Protein AF-A0A0M2U201-F1 (afdb_monomer)

pLDDT: mean 94.08, std 6.6, range [58.44, 98.12]

Structure (mmCIF, N/CA/C/O backbone):
data_AF-A0A0M2U201-F1
#
_entry.id   AF-A0A0M2U201-F1
#
loop_
_atom_site.group_PDB
_atom_site.id
_atom_site.type_symbol
_atom_site.label_atom_id
_atom_site.label_alt_id
_atom_site.label_comp_id
_atom_site.label_asym_id
_atom_site.label_entity_id
_atom_site.label_seq_id
_atom_site.pdbx_PDB_ins_code
_atom_site.Cartn_x
_atom_site.Cartn_y
_atom_site.Cartn_z
_atom_site.occupancy
_atom_site.B_iso_or_equiv
_atom_site.auth_seq_id
_atom_site.auth_comp_id
_atom_site.auth_asym_id
_atom_site.auth_atom_id
_atom_site.pdbx_PDB_model_num
ATOM 1 N N . MET A 1 1 ? -16.914 9.474 13.282 1.00 68.81 1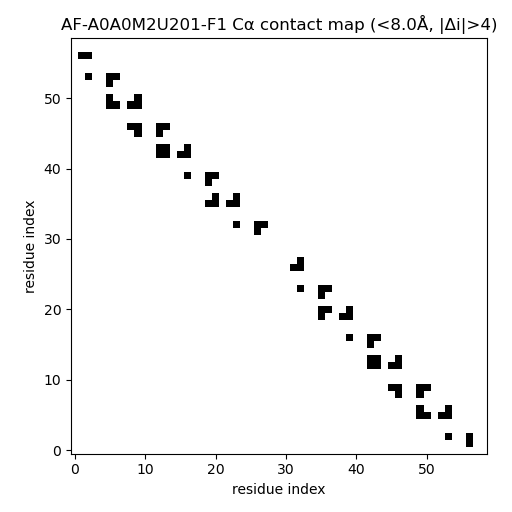 MET A N 1
ATOM 2 C CA . MET A 1 1 ? -16.096 10.320 12.391 1.00 68.81 1 MET A CA 1
ATOM 3 C C . MET A 1 1 ? -14.673 9.773 12.304 1.00 68.81 1 MET A C 1
ATOM 5 O O . MET A 1 1 ? -14.376 9.161 11.293 1.00 68.81 1 MET A O 1
ATOM 9 N N . MET A 1 2 ? -13.893 9.781 13.393 1.00 85.19 2 MET A N 1
ATOM 10 C CA . MET A 1 2 ? -12.514 9.244 13.448 1.00 85.19 2 MET A CA 1
ATOM 11 C C . MET A 1 2 ? -12.332 7.826 12.871 1.00 85.19 2 MET A C 1
ATOM 13 O O . MET A 1 2 ? -11.451 7.589 12.057 1.00 85.19 2 MET A O 1
ATOM 17 N N . HIS A 1 3 ? -13.217 6.881 13.207 1.00 88.56 3 HIS A N 1
ATOM 18 C CA . HIS A 1 3 ? -13.163 5.515 12.663 1.00 88.56 3 HIS A CA 1
ATOM 19 C C . HIS A 1 3 ? -13.326 5.452 11.132 1.00 88.56 3 HIS A C 1
ATOM 21 O O . HIS A 1 3 ? -12.720 4.605 10.480 1.00 88.56 3 HIS A O 1
ATOM 27 N N . GLN A 1 4 ? -14.145 6.337 10.551 1.00 91.50 4 GLN A N 1
ATOM 28 C CA . GLN A 1 4 ? -14.332 6.411 9.099 1.00 91.50 4 GLN A CA 1
ATOM 29 C C . GLN A 1 4 ? -13.114 7.046 8.424 1.00 91.50 4 GLN A C 1
ATOM 31 O O . GLN A 1 4 ? -12.701 6.572 7.373 1.00 91.50 4 GLN A O 1
ATOM 36 N N . GLU A 1 5 ? -12.508 8.062 9.040 1.00 94.75 5 GLU A N 1
ATOM 37 C CA . GLU A 1 5 ? -11.283 8.705 8.544 1.00 94.75 5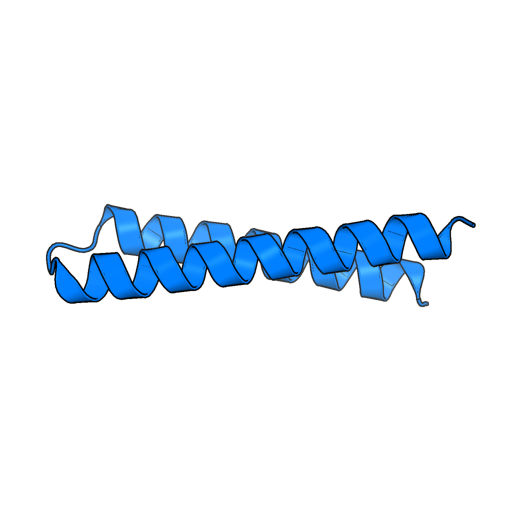 GLU A CA 1
ATOM 38 C C . GLU A 1 5 ? -10.091 7.738 8.563 1.00 94.75 5 GLU A C 1
ATOM 40 O O . GLU A 1 5 ? -9.351 7.643 7.585 1.00 94.75 5 GLU A O 1
ATOM 45 N N . ILE A 1 6 ? -9.953 6.939 9.627 1.00 94.88 6 ILE A N 1
ATOM 46 C CA . ILE A 1 6 ? -8.932 5.886 9.715 1.00 94.88 6 ILE A CA 1
ATOM 47 C C . ILE A 1 6 ? -9.159 4.814 8.641 1.00 94.88 6 ILE A C 1
ATOM 49 O O . ILE A 1 6 ? -8.214 4.380 7.986 1.00 94.88 6 I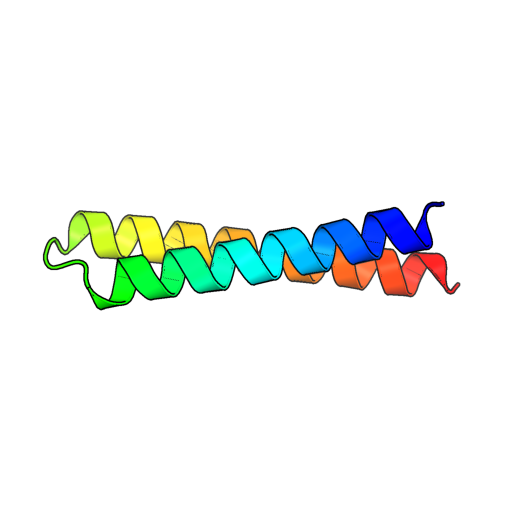LE A O 1
ATOM 53 N N . GLN A 1 7 ? -10.408 4.404 8.399 1.00 95.06 7 GLN A N 1
ATOM 54 C CA . GLN A 1 7 ? -10.681 3.439 7.333 1.00 95.06 7 GLN A CA 1
ATOM 55 C C . GLN A 1 7 ? -10.368 4.020 5.943 1.00 95.06 7 GLN A C 1
ATOM 57 O O . GLN A 1 7 ? -9.764 3.338 5.121 1.00 95.06 7 GLN A O 1
ATOM 62 N N . GLN A 1 8 ? -10.678 5.297 5.704 1.00 97.06 8 GLN A N 1
ATOM 63 C CA . GLN A 1 8 ? -10.304 5.991 4.467 1.00 97.06 8 GLN A CA 1
ATOM 64 C C . GLN A 1 8 ? -8.780 6.093 4.284 1.00 97.06 8 GLN A C 1
ATOM 66 O O . GLN A 1 8 ? -8.301 6.000 3.153 1.00 97.06 8 GLN A O 1
ATOM 71 N N . CYS A 1 9 ? -8.018 6.257 5.372 1.00 97.00 9 CYS A N 1
ATOM 72 C CA . CYS A 1 9 ? -6.550 6.221 5.375 1.00 97.00 9 CYS A CA 1
ATOM 73 C C . CYS A 1 9 ? -6.039 4.873 4.845 1.00 97.00 9 CYS A C 1
ATOM 75 O O . CYS A 1 9 ? -5.284 4.841 3.868 1.00 97.00 9 CYS A O 1
ATOM 77 N N . ILE A 1 10 ? -6.537 3.771 5.420 1.00 97.75 10 ILE A N 1
ATOM 78 C CA . ILE A 1 10 ? -6.195 2.402 5.007 1.00 97.75 10 ILE A CA 1
ATOM 79 C C . ILE A 1 10 ? -6.527 2.205 3.525 1.00 97.75 10 ILE A C 1
ATOM 81 O O . ILE A 1 10 ? -5.647 1.854 2.740 1.00 97.75 10 ILE A O 1
ATOM 85 N N . ASP A 1 11 ? -7.762 2.507 3.119 1.00 98.12 11 ASP A N 1
ATOM 86 C CA . ASP A 1 11 ? -8.229 2.287 1.748 1.00 98.12 11 ASP A CA 1
ATOM 87 C C . ASP A 1 11 ? -7.400 3.091 0.729 1.00 98.12 11 ASP A C 1
ATOM 89 O O . ASP A 1 11 ? -7.027 2.584 -0.336 1.00 98.12 11 ASP A O 1
ATOM 93 N N . ARG A 1 12 ? -7.059 4.345 1.060 1.00 97.94 12 ARG A N 1
ATOM 94 C CA . ARG A 1 12 ? -6.234 5.212 0.210 1.00 97.94 12 ARG A CA 1
ATOM 95 C C . ARG A 1 12 ? -4.814 4.673 0.068 1.00 97.94 12 ARG A C 1
ATOM 97 O O . ARG A 1 12 ? -4.310 4.618 -1.059 1.00 97.94 12 ARG A O 1
ATOM 104 N N . CYS A 1 13 ? -4.171 4.281 1.165 1.00 97.75 13 CYS A N 1
ATOM 105 C CA . CYS A 1 13 ? -2.804 3.770 1.113 1.00 97.75 13 CYS A CA 1
ATOM 106 C C . CYS A 1 13 ? -2.752 2.392 0.434 1.00 97.75 13 CYS A C 1
ATOM 108 O O . CYS A 1 13 ? -1.958 2.214 -0.488 1.00 97.75 13 CYS A O 1
ATOM 110 N N . THR A 1 14 ? -3.692 1.484 0.708 1.00 97.75 14 THR A N 1
ATOM 111 C CA . THR A 1 14 ? -3.800 0.205 -0.019 1.00 97.75 14 THR A CA 1
ATOM 112 C C . THR A 1 14 ? -4.001 0.400 -1.525 1.00 97.75 14 THR A C 1
ATOM 114 O O . THR A 1 14 ? -3.308 -0.234 -2.325 1.00 97.75 14 THR A O 1
ATOM 117 N N . LYS A 1 15 ? -4.893 1.308 -1.947 1.00 98.00 15 LYS A N 1
ATOM 118 C CA . LYS A 1 15 ? -5.102 1.599 -3.377 1.00 98.00 15 LYS A CA 1
ATOM 119 C C . LYS A 1 15 ? -3.848 2.177 -4.035 1.00 98.00 15 LYS A C 1
ATOM 121 O O . LYS A 1 15 ? -3.537 1.838 -5.176 1.00 98.00 15 LYS A O 1
ATOM 126 N N . THR A 1 16 ? -3.128 3.045 -3.326 1.00 97.38 16 THR A N 1
ATOM 127 C CA . THR A 1 16 ? -1.887 3.639 -3.840 1.00 97.38 16 THR A CA 1
ATOM 128 C C . THR A 1 16 ? -0.794 2.576 -3.978 1.00 97.38 16 THR A C 1
ATOM 130 O O . THR A 1 16 ? -0.152 2.525 -5.023 1.00 97.38 16 THR A O 1
ATOM 133 N N . ALA A 1 17 ? -0.644 1.667 -3.008 1.00 96.88 17 ALA A N 1
ATOM 134 C CA . ALA A 1 17 ? 0.322 0.566 -3.084 1.00 96.88 17 ALA A CA 1
ATOM 135 C C . ALA A 1 17 ? 0.046 -0.336 -4.294 1.00 96.88 17 ALA A C 1
ATOM 137 O O . ALA A 1 17 ? 0.934 -0.608 -5.099 1.00 96.88 17 ALA A O 1
ATO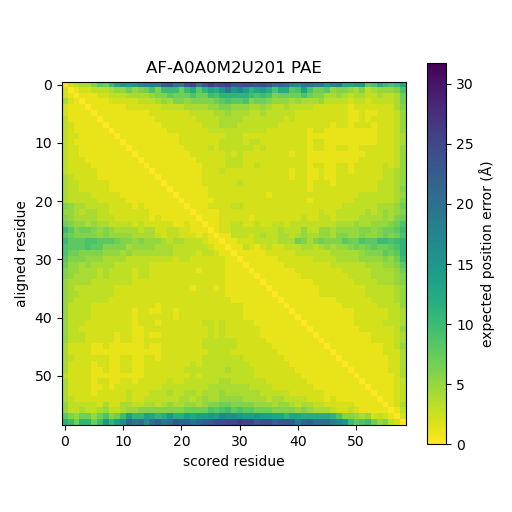M 138 N N . GLN A 1 18 ? -1.216 -0.730 -4.498 1.00 96.62 18 GLN A N 1
ATOM 139 C CA . GLN A 1 18 ? -1.615 -1.525 -5.665 1.00 96.62 18 GLN A CA 1
ATOM 140 C C . GLN A 1 18 ? -1.268 -0.828 -6.988 1.00 96.62 18 GLN A C 1
ATOM 142 O O . GLN A 1 18 ? -0.781 -1.473 -7.918 1.00 96.62 18 GLN A O 1
ATOM 147 N N . MET A 1 19 ? -1.479 0.489 -7.064 1.00 96.38 19 MET A N 1
ATOM 148 C CA . MET A 1 19 ? -1.120 1.283 -8.236 1.00 96.38 19 MET A CA 1
ATOM 149 C C . MET A 1 19 ? 0.394 1.301 -8.465 1.00 96.38 19 MET A C 1
ATOM 151 O O . MET A 1 19 ? 0.833 1.030 -9.583 1.00 96.38 19 MET A O 1
ATOM 155 N N . ILE A 1 20 ? 1.190 1.569 -7.423 1.00 95.62 20 ILE A N 1
ATOM 156 C CA . ILE A 1 20 ? 2.652 1.587 -7.531 1.00 95.62 20 ILE A CA 1
ATOM 157 C C . ILE A 1 20 ? 3.169 0.223 -7.969 1.00 95.62 20 ILE A C 1
ATOM 159 O O . ILE A 1 20 ? 3.889 0.159 -8.960 1.00 95.62 20 ILE A O 1
ATOM 163 N N . ARG A 1 21 ? 2.743 -0.872 -7.332 1.00 94.38 21 ARG A N 1
ATOM 164 C CA . ARG A 1 21 ? 3.144 -2.231 -7.731 1.00 94.38 21 ARG A CA 1
ATOM 165 C C . ARG A 1 21 ? 2.795 -2.530 -9.189 1.00 94.38 21 ARG A C 1
ATOM 167 O O . ARG A 1 21 ? 3.615 -3.098 -9.911 1.00 94.38 21 ARG A O 1
ATOM 174 N N . GLY A 1 22 ? 1.619 -2.097 -9.648 1.00 95.38 22 GLY A N 1
ATOM 175 C CA . GLY A 1 22 ? 1.216 -2.206 -11.050 1.00 95.38 22 GLY A CA 1
ATOM 176 C C . GLY A 1 22 ? 2.162 -1.473 -12.009 1.00 95.38 22 GLY A C 1
ATOM 177 O O . GLY A 1 22 ? 2.512 -2.013 -13.059 1.00 95.38 22 GLY A O 1
ATOM 178 N N . ILE A 1 23 ? 2.625 -0.276 -11.644 1.00 94.88 23 ILE A N 1
ATOM 179 C CA . ILE A 1 23 ? 3.590 0.496 -12.440 1.00 94.88 23 ILE A CA 1
ATOM 180 C C . ILE A 1 23 ? 4.980 -0.156 -12.380 1.00 94.88 23 ILE A C 1
ATOM 182 O O . ILE A 1 23 ? 5.596 -0.377 -13.423 1.00 94.88 23 ILE A O 1
ATOM 186 N N . THR A 1 24 ? 5.458 -0.515 -11.186 1.00 94.12 24 THR A N 1
ATOM 187 C CA . THR A 1 24 ? 6.776 -1.126 -10.947 1.00 94.12 24 THR A CA 1
ATOM 188 C C . THR A 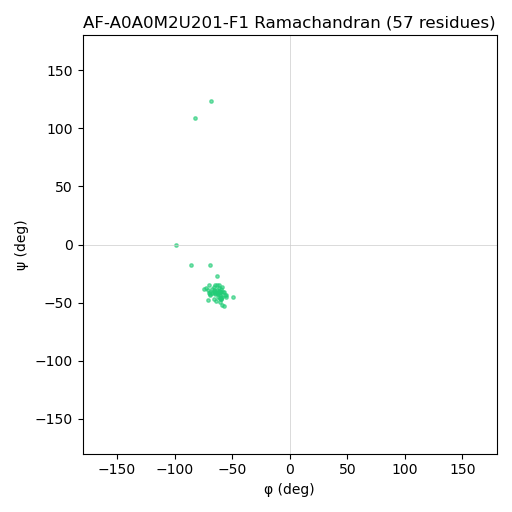1 24 ? 6.974 -2.394 -11.768 1.00 94.12 24 THR A C 1
ATOM 190 O O . THR A 1 24 ? 8.025 -2.563 -12.386 1.00 94.12 24 THR A O 1
ATOM 193 N N . ASN A 1 25 ? 5.955 -3.257 -11.830 1.00 91.00 25 ASN A N 1
ATOM 194 C CA . ASN A 1 25 ? 6.011 -4.525 -12.564 1.00 91.00 25 ASN A CA 1
ATOM 195 C C . ASN A 1 25 ? 6.202 -4.342 -14.076 1.00 91.00 25 ASN A C 1
ATOM 197 O O . ASN A 1 25 ? 6.781 -5.206 -14.729 1.00 91.00 25 ASN A O 1
ATOM 201 N N . ASN A 1 26 ? 5.752 -3.213 -14.623 1.00 93.00 26 ASN A N 1
ATOM 202 C CA . ASN A 1 26 ? 5.868 -2.891 -16.043 1.00 93.00 26 ASN A CA 1
ATOM 203 C C . ASN A 1 26 ? 7.054 -1.953 -16.343 1.00 93.00 26 ASN A C 1
ATOM 205 O O . ASN A 1 26 ? 7.283 -1.592 -17.498 1.00 93.00 26 ASN A O 1
ATOM 209 N N . MET A 1 27 ? 7.815 -1.541 -15.323 1.00 94.69 27 MET A N 1
ATOM 210 C CA . MET A 1 27 ? 8.871 -0.543 -15.468 1.00 94.69 27 MET A CA 1
ATOM 211 C C . MET A 1 27 ? 10.165 -1.169 -15.989 1.00 94.69 27 MET A C 1
ATOM 213 O O . MET A 1 27 ? 10.862 -1.877 -15.260 1.00 94.69 27 MET A O 1
ATOM 217 N N . VAL A 1 28 ? 10.519 -0.885 -17.244 1.00 93.50 28 VAL A N 1
ATOM 218 C CA . VAL A 1 28 ? 11.757 -1.384 -17.873 1.00 93.50 28 VAL A CA 1
ATOM 219 C C . VAL A 1 28 ? 12.997 -0.709 -17.284 1.00 93.50 28 VAL A C 1
ATOM 221 O O . VAL A 1 28 ? 14.000 -1.378 -17.044 1.00 93.50 28 VAL A O 1
ATOM 224 N N . ASP A 1 29 ? 12.920 0.595 -17.008 1.00 96.81 29 ASP A N 1
ATOM 225 C CA . ASP A 1 29 ? 14.043 1.349 -16.454 1.00 96.81 29 ASP A CA 1
ATOM 226 C C . ASP A 1 29 ? 14.346 0.924 -15.010 1.00 96.81 29 ASP A C 1
ATOM 228 O O . ASP A 1 29 ? 13.492 0.973 -14.120 1.00 96.81 29 ASP A O 1
ATOM 232 N N . HIS A 1 30 ? 15.587 0.500 -14.770 1.00 93.44 30 HIS A N 1
ATOM 233 C CA . HIS A 1 30 ? 15.995 -0.049 -13.480 1.00 93.44 30 HIS A CA 1
ATOM 234 C C . HIS A 1 30 ? 15.984 1.003 -12.364 1.00 93.44 30 HIS A C 1
ATOM 236 O O . HIS A 1 30 ? 15.571 0.712 -11.241 1.00 93.44 30 HIS A O 1
ATOM 242 N N . ARG A 1 31 ? 16.391 2.241 -12.668 1.00 95.44 31 ARG A N 1
ATOM 243 C CA . ARG A 1 31 ? 16.446 3.324 -11.681 1.00 95.44 31 ARG A CA 1
ATOM 244 C C . ARG A 1 31 ? 15.041 3.754 -11.264 1.00 95.44 31 ARG A C 1
ATOM 246 O O . ARG A 1 31 ? 14.786 3.923 -10.074 1.00 95.44 31 ARG A O 1
ATOM 253 N N . ALA A 1 32 ? 14.129 3.882 -12.221 1.00 95.25 32 ALA A N 1
ATOM 254 C CA . ALA A 1 32 ? 12.722 4.151 -11.969 1.00 95.25 32 ALA A CA 1
ATOM 255 C C . ALA A 1 32 ? 12.076 3.015 -11.168 1.00 95.25 32 ALA A C 1
ATOM 257 O O . ALA A 1 32 ? 11.338 3.280 -10.223 1.00 95.25 32 ALA A O 1
ATOM 258 N N . ARG A 1 33 ? 12.399 1.752 -11.479 1.00 95.31 33 ARG A N 1
ATOM 259 C CA . ARG A 1 33 ? 11.905 0.596 -10.717 1.00 95.31 33 ARG A CA 1
ATOM 260 C C . ARG A 1 33 ? 12.350 0.634 -9.254 1.00 95.31 33 ARG A C 1
ATOM 262 O O . ARG A 1 33 ? 11.528 0.392 -8.378 1.00 95.31 33 ARG A O 1
ATOM 269 N N . LEU A 1 34 ? 13.615 0.966 -8.985 1.00 95.31 34 LEU A N 1
ATOM 270 C CA . LEU A 1 34 ? 14.124 1.128 -7.617 1.00 95.31 34 LEU A CA 1
ATOM 271 C C . LEU A 1 34 ? 13.416 2.267 -6.875 1.00 95.31 34 LEU A C 1
ATOM 273 O O . LEU A 1 34 ? 12.998 2.084 -5.736 1.00 95.31 34 LEU A O 1
ATOM 277 N N . ALA A 1 35 ? 13.230 3.418 -7.527 1.00 96.12 35 ALA A N 1
ATOM 278 C CA . ALA A 1 35 ? 12.507 4.542 -6.934 1.00 96.12 35 ALA A CA 1
ATOM 279 C C . ALA A 1 35 ? 11.048 4.181 -6.601 1.00 96.12 35 ALA A C 1
ATOM 281 O O . ALA A 1 35 ? 10.543 4.555 -5.545 1.00 96.12 35 ALA A O 1
ATOM 282 N N . LEU A 1 36 ? 10.380 3.422 -7.473 1.00 96.00 36 LEU A N 1
ATOM 283 C CA . LEU A 1 36 ? 9.022 2.943 -7.225 1.00 96.00 36 LEU A CA 1
ATOM 284 C C . LEU A 1 36 ? 8.961 1.880 -6.121 1.00 96.00 36 LEU A C 1
ATOM 286 O O . LEU A 1 36 ? 7.998 1.864 -5.365 1.00 96.00 36 LEU A O 1
ATOM 290 N N . ALA A 1 37 ? 9.972 1.018 -5.997 1.00 93.75 37 ALA A N 1
ATOM 291 C CA . ALA A 1 37 ? 10.057 0.059 -4.895 1.00 93.75 37 ALA A CA 1
ATOM 292 C C . ALA A 1 37 ? 10.222 0.764 -3.536 1.00 93.75 37 ALA A C 1
ATOM 294 O O . ALA A 1 37 ? 9.582 0.377 -2.561 1.00 93.75 37 ALA A O 1
ATOM 295 N N . GLU A 1 38 ? 11.019 1.834 -3.478 1.00 95.88 38 GLU A N 1
ATOM 296 C CA . GLU A 1 38 ? 11.124 2.664 -2.272 1.00 95.88 38 GLU A CA 1
ATOM 297 C C . GLU A 1 38 ? 9.800 3.384 -1.972 1.00 95.88 38 GLU A C 1
ATOM 299 O O . GLU A 1 38 ? 9.348 3.422 -0.829 1.00 95.88 38 GLU A O 1
ATOM 304 N N . ALA A 1 39 ? 9.118 3.897 -3.000 1.00 95.25 39 ALA A N 1
ATOM 305 C CA . ALA A 1 39 ? 7.793 4.488 -2.833 1.00 95.25 39 ALA A CA 1
ATOM 306 C C . ALA A 1 39 ? 6.760 3.472 -2.305 1.00 95.25 39 ALA A C 1
ATOM 308 O O . ALA A 1 39 ? 5.985 3.812 -1.413 1.00 95.25 39 ALA A O 1
ATOM 309 N N . ASP A 1 40 ? 6.769 2.229 -2.799 1.00 96.00 40 ASP A N 1
ATOM 310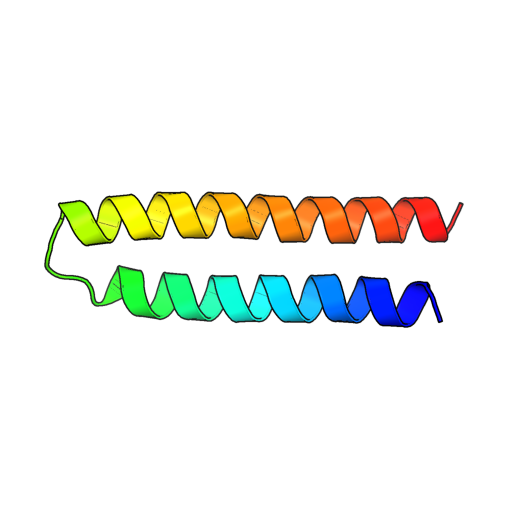 C CA . ASP A 1 40 ? 5.914 1.143 -2.295 1.00 96.00 40 ASP A CA 1
ATOM 311 C C . ASP A 1 40 ? 6.187 0.876 -0.808 1.00 96.00 40 ASP A C 1
ATOM 313 O O . ASP A 1 40 ? 5.255 0.854 -0.005 1.00 96.00 40 ASP A O 1
ATOM 317 N N . ARG A 1 41 ? 7.466 0.819 -0.404 1.00 96.25 41 ARG A N 1
ATOM 318 C CA . ARG A 1 41 ? 7.864 0.698 1.007 1.00 96.25 41 ARG A CA 1
ATOM 319 C C . ARG A 1 41 ? 7.286 1.821 1.874 1.00 96.25 41 ARG A C 1
ATOM 321 O O . ARG A 1 41 ? 6.798 1.551 2.970 1.00 96.25 41 ARG A O 1
ATOM 328 N N . HIS A 1 42 ? 7.320 3.068 1.406 1.00 97.44 42 HIS A N 1
ATOM 329 C CA . HIS 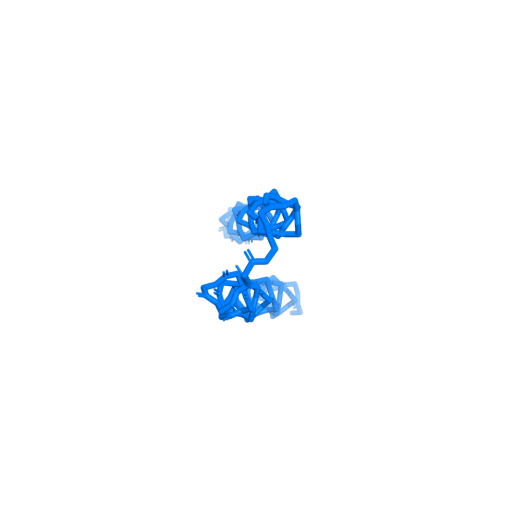A 1 42 ? 6.723 4.191 2.136 1.00 97.44 42 HIS A CA 1
ATOM 330 C C . HIS A 1 42 ? 5.202 4.078 2.271 1.00 97.44 42 HIS A C 1
ATOM 332 O O . HIS A 1 42 ? 4.649 4.465 3.301 1.00 97.44 42 HIS A O 1
ATOM 338 N N . ILE A 1 43 ? 4.518 3.530 1.269 1.00 97.31 43 ILE A N 1
ATOM 339 C CA . ILE A 1 43 ? 3.072 3.323 1.348 1.00 97.31 43 ILE A CA 1
ATOM 340 C C . ILE A 1 43 ? 2.729 2.175 2.299 1.00 97.31 43 ILE A C 1
ATOM 342 O O . ILE A 1 43 ? 1.761 2.295 3.044 1.00 97.31 43 ILE A O 1
ATOM 346 N N . GLU A 1 44 ? 3.518 1.102 2.334 1.00 96.94 44 GLU A N 1
ATOM 347 C CA . GLU A 1 44 ? 3.338 0.037 3.330 1.00 96.94 44 GLU A CA 1
ATOM 348 C C . GLU A 1 44 ? 3.475 0.585 4.762 1.00 96.94 44 GLU A C 1
ATOM 350 O O . GLU A 1 44 ? 2.676 0.239 5.631 1.00 96.94 44 GLU A O 1
ATOM 355 N N . MET A 1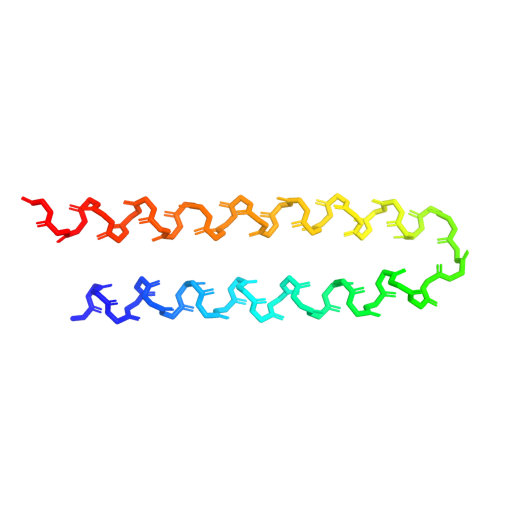 45 ? 4.405 1.519 5.004 1.00 97.81 45 MET A N 1
ATOM 356 C CA . MET A 1 45 ? 4.476 2.226 6.293 1.00 97.81 45 MET A CA 1
ATOM 357 C C . MET A 1 45 ? 3.210 3.045 6.575 1.00 97.81 45 MET A C 1
ATOM 359 O O . MET A 1 45 ? 2.679 2.952 7.676 1.00 97.81 45 MET A O 1
ATOM 363 N N . CYS A 1 46 ? 2.662 3.759 5.581 1.00 97.44 46 CYS A N 1
ATOM 364 C CA . CYS A 1 46 ? 1.373 4.442 5.749 1.00 97.44 46 CYS A CA 1
ATOM 365 C C . CYS A 1 46 ? 0.261 3.475 6.188 1.00 97.44 46 CYS A C 1
ATOM 367 O O . CYS A 1 46 ? -0.514 3.793 7.086 1.00 97.44 46 CYS A O 1
ATOM 369 N N . ILE A 1 47 ? 0.162 2.298 5.558 1.00 97.81 47 ILE A N 1
ATOM 370 C CA . ILE A 1 47 ? -0.868 1.307 5.897 1.00 97.81 47 ILE A CA 1
ATOM 371 C C . ILE A 1 47 ? -0.721 0.871 7.358 1.00 97.81 47 ILE A C 1
ATOM 373 O O . ILE A 1 47 ? -1.726 0.836 8.070 1.00 97.81 47 ILE A O 1
ATOM 377 N N . HIS A 1 48 ? 0.504 0.577 7.806 1.00 98.00 48 HIS A N 1
ATOM 378 C CA . HIS A 1 48 ? 0.770 0.225 9.201 1.00 98.00 48 HIS A CA 1
ATOM 379 C C . HIS A 1 48 ? 0.374 1.347 10.164 1.00 98.00 48 HIS A C 1
ATOM 381 O O . HIS A 1 48 ? -0.383 1.082 11.090 1.00 98.00 48 HIS A O 1
ATOM 387 N N . ASP A 1 49 ? 0.754 2.597 9.892 1.00 97.38 49 ASP A N 1
ATOM 388 C CA . ASP A 1 49 ? 0.387 3.734 10.747 1.00 97.38 49 ASP A CA 1
ATOM 389 C C . ASP A 1 49 ? -1.143 3.911 10.848 1.00 97.38 49 ASP A C 1
ATOM 391 O O . ASP A 1 49 ? -1.682 4.160 11.931 1.00 97.38 49 ASP A O 1
ATOM 395 N N . CYS A 1 50 ? -1.882 3.740 9.739 1.00 97.06 50 CYS A N 1
ATOM 396 C CA . CYS A 1 50 ? -3.347 3.7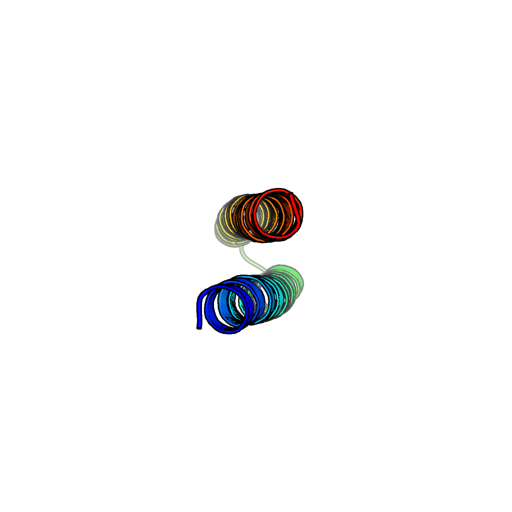91 9.773 1.00 97.06 50 CYS A CA 1
ATOM 397 C C . CYS A 1 50 ? -3.940 2.621 10.592 1.00 97.06 50 CYS A C 1
ATOM 399 O O . CYS A 1 50 ? -4.964 2.789 11.260 1.00 97.06 50 CYS A O 1
ATOM 401 N N . LEU A 1 51 ? -3.344 1.424 10.519 1.00 96.69 51 LEU A N 1
ATOM 402 C CA . LEU A 1 51 ? -3.784 0.252 11.283 1.00 96.69 51 LEU A CA 1
ATOM 403 C C . LEU A 1 51 ? -3.503 0.422 12.779 1.00 96.69 51 LEU A C 1
ATOM 405 O O . LEU A 1 51 ? -4.393 0.158 13.586 1.00 96.69 51 LEU A O 1
ATOM 409 N N . ASP A 1 52 ? -2.335 0.940 13.142 1.00 96.94 52 ASP A N 1
ATOM 410 C CA . ASP A 1 52 ? -1.982 1.246 14.528 1.00 96.94 52 ASP A CA 1
ATOM 411 C C . ASP A 1 52 ? -2.949 2.283 15.111 1.00 96.94 52 ASP A C 1
ATOM 413 O O . ASP A 1 52 ? -3.528 2.070 16.179 1.00 96.94 52 ASP A O 1
ATOM 417 N N . ALA A 1 53 ? -3.243 3.352 14.362 1.00 95.38 53 ALA A N 1
ATOM 418 C CA . ALA A 1 53 ? -4.253 4.334 14.750 1.00 95.38 53 ALA A CA 1
ATOM 419 C C . ALA A 1 53 ? -5.645 3.701 14.937 1.00 95.38 53 ALA A C 1
ATOM 421 O O . ALA A 1 53 ? -6.390 4.093 15.839 1.00 95.38 53 ALA A O 1
ATOM 422 N N . LYS A 1 54 ? -6.004 2.705 14.115 1.00 95.38 54 LYS A N 1
ATOM 423 C CA . LYS A 1 54 ? -7.264 1.959 14.244 1.00 95.38 54 LYS A CA 1
ATOM 424 C C . LYS A 1 54 ? -7.321 1.153 15.535 1.00 95.38 54 LYS A C 1
ATOM 426 O O . LYS A 1 54 ? -8.374 1.131 16.166 1.00 95.38 54 LYS A O 1
ATOM 431 N N . GLU A 1 55 ? -6.234 0.490 15.918 1.00 94.62 55 GLU A N 1
ATOM 432 C CA . GLU A 1 55 ? -6.172 -0.266 17.173 1.00 94.62 55 GLU A CA 1
ATOM 433 C C . GLU A 1 55 ? -6.187 0.662 18.392 1.00 94.62 55 GLU A C 1
ATOM 435 O O . GLU A 1 55 ? -6.929 0.416 19.345 1.00 94.62 55 GLU A O 1
ATOM 440 N N . MET A 1 56 ? -5.470 1.787 18.331 1.00 92.88 56 MET A N 1
ATOM 441 C CA . MET A 1 56 ? -5.509 2.812 19.378 1.00 92.88 56 MET A CA 1
ATOM 442 C C . MET A 1 56 ? -6.907 3.418 19.547 1.00 92.88 56 MET A C 1
ATOM 444 O O . MET A 1 56 ? -7.327 3.675 20.666 1.00 92.88 56 MET A O 1
ATOM 448 N N . ALA A 1 57 ? -7.653 3.613 18.456 1.00 89.06 57 ALA A N 1
ATOM 449 C CA . ALA A 1 57 ? -9.014 4.151 18.489 1.00 89.06 57 ALA A CA 1
ATOM 450 C C . ALA A 1 57 ? -10.057 3.201 19.111 1.00 89.06 57 ALA A C 1
ATOM 452 O O . ALA A 1 57 ? -11.157 3.648 19.443 1.00 89.06 57 ALA A O 1
ATOM 453 N N . LYS A 1 58 ? -9.741 1.903 19.219 1.00 79.62 58 LYS A N 1
ATOM 454 C CA . LYS A 1 58 ? -10.580 0.899 19.895 1.00 79.62 58 LYS A CA 1
ATOM 455 C C . LYS A 1 58 ? -10.325 0.826 21.405 1.00 79.62 58 LYS A C 1
ATOM 457 O O . LYS A 1 58 ? -11.132 0.205 22.097 1.00 79.62 58 LYS A O 1
ATOM 462 N N . SER A 1 59 ? -9.193 1.363 21.867 1.00 58.44 59 SER A N 1
ATOM 463 C CA . SER A 1 59 ? -8.766 1.381 23.275 1.00 58.44 59 SER A CA 1
ATOM 464 C C . SER A 1 59 ? -9.429 2.523 24.038 1.00 58.44 59 SER A C 1
ATOM 466 O O . SER A 1 59 ? -9.691 2.326 25.244 1.00 58.44 59 SER A O 1
#

Secondary structure (DSSP, 8-state):
-HHHHHHHHHHHHHHHHHHHHHHHHH---HHHHHHHHHHHHHHHHHHHHHHHHHHHTT-

Nearest PDB structures (foldseek):
  3k6c-assembly1_A  TM=9.389E-01  e=1.604E+00  Nitrosomonas europaea
  7s5c-assembly1_G  TM=9.818E-01  e=1.948E+00  Myxococcus xanthus
  7s5c-assembly1_F  TM=9.747E-01  e=2.078E+00  Myxococcus xanthus
  4l0r-assembly1_B  TM=9.690E-01  e=2.217E+00  Homo sapiens
  4l0r-assembly1_A  TM=9.692E-01  e=2.524E+00  Homo sapiens

Mean predicted aligned error: 3.18 Å

Radius of gyration: 13.84 Å; Cα contacts (8 Å, |Δi|>4): 39; chains: 1; bounding box: 32×15×41 Å

Foldseek 3Di:
DQLVVLVVQLVVLVVVLVVLVVCLVVDPDPVVNVVSVVVSVVSVVSNVVSVVSNVVVVD

Sequence (59 aa):
MMHQEIQQCIDRCTKTAQMIRGITNNMVDHRARLALAEADRHIEMCIHDCLDAKEMAKS

Solvent-accessible surface area (backbone atoms only — not comparable to full-atom values): 3148 Å² total; per-residue (Å²): 107,69,71,58,54,37,50,49,46,34,54,52,28,52,53,47,34,55,51,41,53,59,51,39,77,70,43,80,53,65,68,60,27,52,54,40,52,54,50,35,53,54,29,55,51,49,32,50,53,29,49,52,52,49,56,60,74,73,108